Protein AF-A0A2S6SLI7-F1 (afdb_monomer_lite)

Secondary structure (DSSP, 8-state):
-HHHHHHHHHHHHHHHHHHHHHHHHHHHHHHHHHHHHHHHHHHHHHHHHHHHHHHHHHHT-HHHHHHHHHHHTS----S-------TTT-HHHHHHHHHHT--

pLDDT: mean 76.34, std 22.61, range [32.34, 98.25]

Structure (mmCIF, N/CA/C/O backbone):
data_AF-A0A2S6SLI7-F1
#
_entry.id   AF-A0A2S6SLI7-F1
#
loop_
_atom_site.group_PDB
_atom_site.id
_atom_site.type_symbol
_atom_site.label_atom_id
_atom_site.label_alt_id
_atom_site.label_comp_id
_atom_site.label_asym_id
_atom_site.label_entity_id
_atom_site.label_seq_id
_atom_site.pdbx_PDB_ins_code
_atom_site.Cartn_x
_atom_site.Cartn_y
_atom_site.Cartn_z
_atom_site.occupancy
_atom_site.B_iso_or_equiv
_atom_site.auth_seq_id
_atom_site.auth_comp_id
_atom_site.auth_asym_id
_atom_site.auth_atom_id
_atom_site.pdbx_PDB_model_num
ATOM 1 N N . MET A 1 1 ? -33.179 0.115 45.501 1.00 64.12 1 MET A N 1
ATOM 2 C CA . MET A 1 1 ? -31.733 0.267 45.179 1.00 64.12 1 MET A CA 1
ATOM 3 C C . MET A 1 1 ? -31.201 -0.693 44.102 1.00 64.12 1 MET A C 1
ATOM 5 O O . MET A 1 1 ? -30.276 -0.307 43.400 1.00 64.12 1 MET A O 1
ATOM 9 N N . LYS A 1 2 ? -31.739 -1.916 43.936 1.00 70.56 2 LYS A N 1
ATOM 10 C CA . LYS A 1 2 ? -31.233 -2.915 42.963 1.00 70.56 2 LYS A CA 1
ATOM 11 C C . LYS A 1 2 ? -31.269 -2.422 41.502 1.00 70.56 2 LYS A C 1
ATOM 13 O O . LYS A 1 2 ? -30.266 -2.512 40.805 1.00 70.56 2 LYS A O 1
ATOM 18 N N . PHE A 1 3 ? -32.377 -1.801 41.092 1.00 81.44 3 PHE A N 1
ATOM 19 C CA . PHE A 1 3 ? -32.551 -1.232 39.748 1.00 81.44 3 PHE A CA 1
ATOM 20 C C . PHE A 1 3 ? -31.644 -0.025 39.462 1.00 81.44 3 PHE A C 1
ATOM 22 O O . PHE A 1 3 ? -31.159 0.125 38.346 1.00 81.44 3 PHE A O 1
ATOM 29 N N . LEU A 1 4 ? -31.334 0.786 40.482 1.00 88.12 4 LEU A N 1
ATOM 30 C CA . LEU A 1 4 ? -30.422 1.927 40.350 1.00 88.12 4 LEU A CA 1
ATOM 31 C C . LEU A 1 4 ? -28.996 1.465 40.002 1.00 88.12 4 LEU A C 1
ATOM 33 O O . LEU A 1 4 ? -28.369 2.013 39.104 1.00 88.12 4 LEU A O 1
ATOM 37 N N . LYS A 1 5 ? -28.506 0.406 40.666 1.00 87.88 5 LYS A N 1
ATOM 38 C CA . LYS A 1 5 ? -27.179 -0.177 40.391 1.00 87.88 5 LYS A CA 1
ATOM 39 C C . LYS A 1 5 ? -27.071 -0.706 38.959 1.00 87.88 5 LYS A C 1
ATOM 41 O O . LYS A 1 5 ? -26.061 -0.485 38.301 1.00 87.88 5 LYS A O 1
ATOM 46 N N . ILE A 1 6 ? -28.125 -1.363 38.478 1.00 92.44 6 ILE A N 1
ATOM 47 C CA . ILE A 1 6 ? -28.207 -1.886 37.108 1.00 92.44 6 ILE A CA 1
ATOM 48 C C . ILE A 1 6 ? -28.205 -0.739 36.089 1.00 92.44 6 ILE A C 1
ATOM 50 O O . ILE A 1 6 ? -27.474 -0.798 35.106 1.00 92.44 6 ILE A O 1
ATOM 54 N N . SER A 1 7 ? -28.959 0.334 36.346 1.00 90.69 7 SER A N 1
ATOM 55 C CA . SER A 1 7 ? -28.981 1.513 35.473 1.00 90.69 7 SER A CA 1
ATOM 56 C C . SER A 1 7 ? -27.622 2.218 35.395 1.00 90.69 7 SER A C 1
ATOM 58 O O . SER A 1 7 ? -27.196 2.597 34.306 1.00 90.69 7 SER A O 1
ATOM 60 N N . ILE A 1 8 ? -26.919 2.356 36.523 1.00 92.81 8 ILE A N 1
ATOM 61 C CA . ILE A 1 8 ? -25.570 2.939 36.557 1.00 92.81 8 ILE A CA 1
ATOM 62 C C . ILE A 1 8 ? -24.598 2.070 35.752 1.00 92.81 8 ILE A C 1
ATOM 64 O O . ILE A 1 8 ? -23.851 2.591 34.929 1.00 92.81 8 ILE A O 1
ATOM 68 N N . PHE A 1 9 ? -24.648 0.748 35.938 1.00 94.06 9 PHE A N 1
ATOM 69 C CA . PHE A 1 9 ? -23.816 -0.189 35.185 1.00 94.06 9 PHE A CA 1
ATOM 70 C C . PHE A 1 9 ? -24.048 -0.087 33.669 1.00 94.06 9 PHE A C 1
ATOM 72 O O . PHE A 1 9 ? -23.087 0.038 32.914 1.00 94.06 9 PHE A O 1
ATOM 79 N N . LEU A 1 10 ? -25.309 -0.074 33.224 1.00 95.00 10 LEU A N 1
ATOM 80 C CA . LEU A 1 10 ? -25.656 0.057 31.804 1.00 95.00 10 LEU A CA 1
ATOM 81 C C . LEU A 1 10 ? -25.160 1.377 31.199 1.00 95.00 10 LEU A C 1
ATOM 83 O O . LEU A 1 10 ? -24.686 1.388 30.066 1.00 95.00 10 LEU A O 1
ATOM 87 N N . ASN A 1 11 ? -25.212 2.479 31.952 1.00 93.81 11 ASN A N 1
ATOM 88 C CA . ASN A 1 11 ? -24.671 3.760 31.497 1.00 93.81 11 ASN A CA 1
ATOM 89 C C . ASN A 1 11 ? -23.150 3.722 31.329 1.00 93.81 11 ASN A C 1
ATOM 91 O O . ASN A 1 11 ? -22.642 4.165 30.301 1.00 93.81 11 ASN A O 1
ATOM 95 N N . VAL A 1 12 ? -22.421 3.158 32.297 1.00 95.56 12 VAL A N 1
ATOM 96 C CA . VAL A 1 12 ? -20.961 2.999 32.187 1.00 95.56 12 VAL A CA 1
ATOM 97 C C . VAL A 1 12 ? -20.606 2.119 30.988 1.00 95.56 12 VAL A C 1
ATOM 99 O O . VAL A 1 12 ? -19.707 2.452 30.221 1.00 95.56 12 VAL A O 1
ATOM 102 N N . PHE A 1 13 ? -21.351 1.034 30.780 1.00 95.81 13 PHE A N 1
ATOM 103 C CA . PHE A 1 13 ? -21.152 0.145 29.641 1.00 95.81 13 PHE A CA 1
ATOM 104 C C . PHE A 1 13 ? -21.397 0.849 28.296 1.00 95.81 13 PHE A C 1
ATOM 106 O O . PHE A 1 13 ? -20.576 0.737 27.388 1.00 95.81 13 PHE A O 1
ATOM 113 N N . ASN A 1 14 ? -22.462 1.650 28.187 1.00 95.38 14 ASN A N 1
ATOM 114 C CA . ASN A 1 14 ? -22.722 2.472 27.001 1.00 95.38 14 ASN A CA 1
ATOM 115 C C . ASN A 1 14 ? -21.598 3.477 26.731 1.00 95.38 14 ASN A C 1
ATOM 117 O O . ASN A 1 14 ? -21.202 3.656 25.581 1.00 95.38 14 ASN A O 1
ATOM 121 N N . PHE A 1 15 ? -21.051 4.102 27.774 1.00 96.19 15 PHE A N 1
ATOM 122 C CA . PHE A 1 15 ? -19.906 4.999 27.630 1.00 96.19 15 PHE A CA 1
ATOM 123 C C . PHE A 1 15 ? -18.678 4.276 27.072 1.00 96.19 15 PHE A C 1
ATOM 125 O O . PHE A 1 15 ? -18.035 4.785 26.155 1.00 96.19 15 PHE A O 1
ATOM 132 N N . ILE A 1 16 ? -18.377 3.077 27.575 1.00 97.00 16 ILE A N 1
ATOM 133 C CA . ILE A 1 16 ? -17.264 2.261 27.072 1.00 97.00 16 ILE A CA 1
ATOM 134 C C . ILE A 1 16 ? -17.468 1.932 25.590 1.00 97.00 16 ILE A C 1
ATOM 136 O O . ILE A 1 16 ? -16.542 2.096 24.798 1.00 97.00 16 ILE A O 1
ATOM 140 N N . ILE A 1 17 ? -18.679 1.523 25.200 1.00 97.31 17 ILE A N 1
ATOM 141 C CA . ILE A 1 17 ? -19.005 1.231 23.798 1.00 97.31 17 ILE A CA 1
ATOM 142 C C . ILE A 1 17 ? -18.829 2.474 22.926 1.00 97.31 17 ILE A C 1
ATOM 144 O O . ILE A 1 17 ? -18.198 2.390 21.874 1.00 97.31 17 ILE A O 1
ATOM 148 N N . PHE A 1 18 ? -19.344 3.626 23.355 1.00 97.19 18 PHE A N 1
ATOM 149 C CA . PHE A 1 18 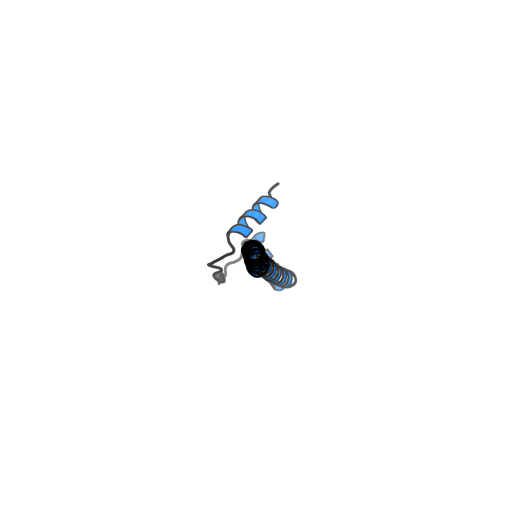? -19.214 4.873 22.604 1.00 97.19 18 PHE A CA 1
ATOM 150 C C . PHE A 1 18 ? -17.743 5.235 22.359 1.00 97.19 18 PHE A C 1
ATOM 152 O O . PHE A 1 18 ? -17.350 5.501 21.223 1.00 97.19 18 PHE A O 1
ATOM 159 N N . PHE A 1 19 ? -16.910 5.172 23.402 1.00 96.81 19 PHE A N 1
ATOM 160 C CA . PHE A 1 19 ? -15.475 5.422 23.276 1.00 96.81 19 PHE A CA 1
ATOM 161 C C . PHE A 1 19 ? -14.779 4.398 22.378 1.00 96.81 19 PHE A C 1
ATOM 163 O O . PHE A 1 19 ? -13.923 4.780 21.579 1.00 96.81 19 PHE A O 1
ATOM 170 N N . ALA A 1 20 ? -15.156 3.121 22.463 1.00 97.56 20 ALA A N 1
ATOM 171 C CA . ALA A 1 20 ? -14.610 2.083 21.599 1.00 97.56 20 ALA A CA 1
ATOM 172 C C . ALA A 1 20 ? -14.945 2.348 20.123 1.00 97.56 20 ALA A C 1
ATOM 174 O O . ALA A 1 20 ? -14.048 2.336 19.283 1.00 97.56 20 ALA A O 1
ATOM 175 N N . ILE A 1 21 ? -16.208 2.657 19.806 1.00 97.88 21 ILE A N 1
ATOM 176 C CA . ILE A 1 21 ? -16.639 2.987 18.439 1.00 97.88 21 ILE A CA 1
ATOM 177 C C . ILE A 1 21 ? -15.882 4.213 17.924 1.00 97.88 21 ILE A C 1
ATOM 179 O O . ILE A 1 21 ? -15.344 4.176 16.819 1.00 97.88 21 ILE A O 1
ATOM 183 N N . PHE A 1 22 ? -15.787 5.274 18.727 1.00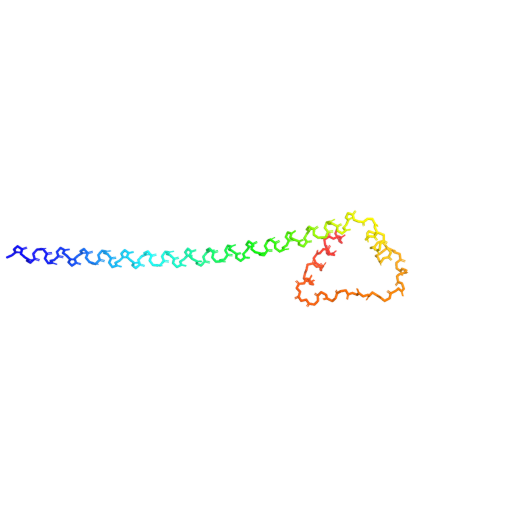 97.12 22 PHE A N 1
ATOM 184 C CA . PHE A 1 22 ? -15.056 6.483 18.352 1.00 97.12 22 PHE A CA 1
ATOM 185 C C . PHE A 1 22 ? -13.570 6.201 18.082 1.00 97.12 22 PHE A C 1
ATOM 187 O O . PHE A 1 22 ? -13.004 6.678 17.097 1.00 97.12 22 PHE A O 1
ATOM 194 N N . PHE A 1 23 ? -12.933 5.385 18.923 1.00 97.44 23 PHE A N 1
ATOM 195 C CA . PHE A 1 23 ? -11.542 4.984 18.738 1.00 97.44 23 PHE A CA 1
ATOM 196 C C . PHE A 1 23 ? -11.342 4.188 17.440 1.00 97.44 23 PHE A C 1
ATOM 198 O O . PHE A 1 23 ? -10.454 4.512 16.648 1.00 97.44 23 PHE A O 1
ATOM 205 N N . PHE A 1 24 ? -12.188 3.185 17.188 1.00 97.81 24 PHE A N 1
ATOM 206 C CA . PHE A 1 24 ? -12.093 2.364 15.981 1.00 97.81 24 PHE A CA 1
ATOM 207 C C . PHE A 1 24 ? -12.417 3.139 14.705 1.00 97.81 24 PHE A C 1
ATOM 209 O O . PHE A 1 24 ? -11.762 2.906 13.692 1.00 97.81 24 PHE A O 1
ATOM 216 N N . ALA A 1 25 ? -13.354 4.089 14.747 1.00 97.69 25 ALA A N 1
ATOM 217 C CA . ALA A 1 25 ? -13.638 4.968 13.617 1.00 97.69 25 ALA A CA 1
ATOM 218 C C . ALA A 1 25 ? -12.388 5.765 13.205 1.00 97.69 25 ALA A C 1
ATOM 220 O O . ALA A 1 25 ? -11.989 5.737 12.042 1.00 97.69 25 ALA A O 1
ATOM 221 N N . ASN A 1 26 ? -11.702 6.379 14.175 1.00 97.06 26 ASN A N 1
ATOM 222 C CA . ASN A 1 26 ? -10.471 7.131 13.919 1.00 97.06 26 ASN A CA 1
ATOM 223 C C . ASN A 1 26 ? -9.334 6.244 13.389 1.00 97.06 26 ASN A C 1
ATOM 225 O O . ASN A 1 26 ? -8.564 6.663 12.522 1.00 97.06 26 ASN A O 1
ATOM 229 N N . LEU A 1 27 ? -9.197 5.022 13.912 1.00 97.81 27 LEU A N 1
ATOM 230 C CA . LEU A 1 27 ? -8.199 4.067 13.428 1.00 97.81 27 LEU A CA 1
ATOM 231 C C . LEU A 1 27 ? -8.503 3.638 11.985 1.00 97.81 27 LEU A C 1
ATOM 233 O O . LEU A 1 27 ? -7.609 3.619 11.141 1.00 97.81 27 LEU A O 1
ATOM 237 N N . SER A 1 28 ? -9.771 3.330 11.705 1.00 97.75 28 SER A N 1
ATOM 238 C CA . SER A 1 28 ? -10.239 2.915 10.385 1.00 97.75 28 SER A CA 1
ATOM 239 C C . SER A 1 28 ? -9.989 3.999 9.338 1.00 97.75 28 SER A C 1
ATOM 241 O O . SER A 1 28 ? -9.465 3.691 8.269 1.00 97.75 28 SER A O 1
ATOM 243 N N . GLU A 1 29 ? -10.247 5.268 9.665 1.00 97.69 29 GLU A N 1
ATOM 244 C CA . GLU A 1 29 ? -9.982 6.389 8.759 1.00 97.69 29 GLU A CA 1
ATOM 245 C C . GLU A 1 29 ? -8.488 6.516 8.410 1.00 97.69 29 GLU A C 1
ATOM 247 O O . GLU A 1 29 ? -8.128 6.725 7.248 1.00 97.69 29 GLU A O 1
ATOM 252 N N . LYS A 1 30 ? -7.596 6.350 9.397 1.00 97.81 30 LYS A N 1
ATOM 253 C CA . LYS A 1 30 ? -6.141 6.377 9.166 1.00 97.81 30 LYS A CA 1
ATOM 254 C C . LYS A 1 30 ? -5.698 5.243 8.244 1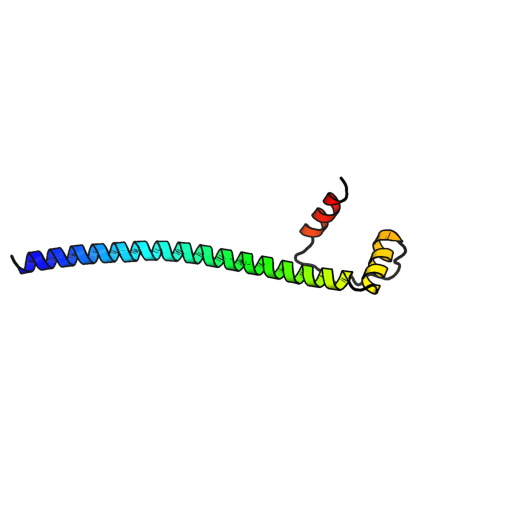.00 97.81 30 LYS A C 1
ATOM 256 O O . LYS A 1 30 ? -4.997 5.502 7.268 1.00 97.81 30 LYS A O 1
ATOM 261 N N . ILE A 1 31 ? -6.159 4.021 8.514 1.00 97.94 31 ILE A N 1
ATOM 262 C CA . ILE A 1 31 ? -5.857 2.842 7.690 1.00 97.94 31 ILE A CA 1
ATOM 263 C C . ILE A 1 31 ? -6.379 3.036 6.262 1.00 97.94 31 ILE A C 1
ATOM 265 O O . ILE A 1 31 ? -5.682 2.731 5.298 1.00 97.94 31 ILE A O 1
ATOM 269 N N . GLN A 1 32 ? -7.586 3.582 6.100 1.00 97.94 32 GLN A N 1
ATOM 270 C CA . GLN A 1 32 ? -8.165 3.837 4.783 1.00 97.94 32 GLN A CA 1
ATOM 271 C C . GLN A 1 32 ? -7.334 4.846 3.979 1.00 97.94 32 GLN A C 1
ATOM 273 O O . GLN A 1 32 ? -7.069 4.623 2.797 1.00 97.94 32 GLN A O 1
ATOM 278 N N . LYS A 1 33 ? -6.890 5.938 4.612 1.00 98.06 33 LYS A N 1
ATOM 279 C CA . LYS A 1 33 ? -6.016 6.935 3.977 1.00 98.06 33 LYS A CA 1
ATOM 280 C C . LYS A 1 33 ? -4.685 6.326 3.536 1.00 98.06 33 LYS A C 1
ATOM 282 O O . LYS A 1 33 ? -4.244 6.582 2.416 1.00 98.06 33 LYS A O 1
ATOM 287 N N . GLU A 1 34 ? -4.072 5.508 4.385 1.00 98.25 34 GLU A N 1
ATOM 288 C CA . GLU A 1 34 ? -2.806 4.842 4.077 1.00 98.25 34 GLU A CA 1
ATOM 289 C C . GLU A 1 34 ? -2.954 3.824 2.938 1.00 98.25 34 GLU A C 1
ATOM 291 O O . GLU A 1 34 ? -2.187 3.870 1.979 1.00 98.25 34 GLU A O 1
ATOM 296 N N . ASN A 1 35 ? -4.002 2.996 2.957 1.00 98.00 35 ASN A N 1
ATOM 297 C CA . ASN A 1 35 ? -4.304 2.063 1.867 1.00 98.00 35 ASN A CA 1
ATOM 298 C C . ASN A 1 35 ? -4.531 2.776 0.531 1.00 98.00 35 ASN A C 1
ATOM 300 O O . ASN A 1 35 ? -4.022 2.339 -0.500 1.00 98.00 35 ASN A O 1
ATOM 304 N N . ASN A 1 36 ? -5.266 3.891 0.533 1.00 98.25 36 ASN A N 1
ATOM 305 C CA . ASN A 1 36 ? -5.479 4.677 -0.680 1.00 98.25 36 ASN A CA 1
AT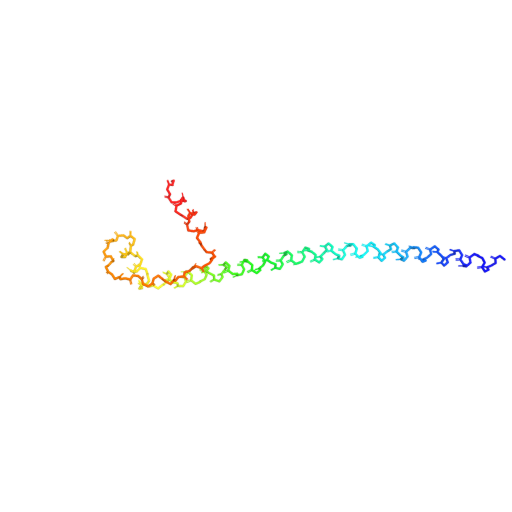OM 306 C C . ASN A 1 36 ? -4.158 5.218 -1.236 1.00 98.25 36 ASN A C 1
ATOM 308 O O . ASN A 1 36 ? -3.933 5.153 -2.442 1.00 98.25 36 ASN A O 1
ATOM 312 N N . ARG A 1 37 ? -3.263 5.700 -0.366 1.00 97.94 37 ARG A N 1
ATOM 313 C CA . ARG A 1 37 ? -1.926 6.144 -0.769 1.00 97.94 37 ARG A CA 1
ATOM 314 C C . ARG A 1 37 ? -1.103 4.997 -1.357 1.00 97.94 37 ARG A C 1
ATOM 316 O O . ARG A 1 37 ? -0.569 5.150 -2.449 1.00 97.94 37 ARG A O 1
ATOM 323 N N . ILE A 1 38 ? -1.052 3.848 -0.683 1.00 98.25 38 ILE A N 1
ATOM 324 C CA . ILE A 1 38 ? -0.330 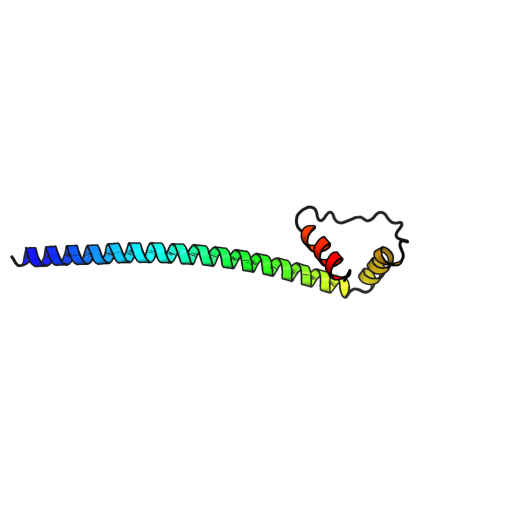2.661 -1.165 1.00 98.25 38 ILE A CA 1
ATOM 325 C C . ILE A 1 38 ? -0.854 2.226 -2.539 1.00 98.25 38 ILE A C 1
ATOM 327 O O . ILE A 1 38 ? -0.066 1.916 -3.427 1.00 98.25 38 ILE A O 1
ATOM 331 N N . ASN A 1 39 ? -2.171 2.250 -2.751 1.00 98.12 39 ASN A N 1
ATOM 332 C CA . ASN A 1 39 ? -2.766 1.918 -4.045 1.00 98.12 39 ASN A CA 1
ATOM 333 C C . ASN A 1 39 ? -2.344 2.892 -5.155 1.00 98.12 39 ASN A C 1
ATOM 335 O O . ASN A 1 39 ? -2.078 2.461 -6.277 1.00 98.12 39 ASN A O 1
ATOM 339 N N . LEU A 1 40 ? -2.256 4.193 -4.861 1.00 97.50 40 LEU A N 1
ATOM 340 C CA . LEU A 1 40 ? -1.746 5.178 -5.818 1.00 97.50 40 LEU A CA 1
ATOM 341 C C . LEU A 1 40 ? -0.269 4.924 -6.147 1.00 97.50 40 LEU A C 1
ATOM 343 O O . LEU A 1 40 ? 0.097 4.912 -7.323 1.00 97.50 40 LEU A O 1
ATOM 347 N N . ASP A 1 41 ? 0.551 4.651 -5.132 1.00 97.94 41 ASP A N 1
ATOM 348 C CA . ASP A 1 41 ? 1.975 4.351 -5.302 1.00 97.94 41 ASP A CA 1
ATOM 349 C C . ASP A 1 41 ? 2.180 3.069 -6.135 1.00 97.94 41 ASP A C 1
ATOM 351 O O . ASP A 1 41 ? 2.989 3.048 -7.066 1.00 97.94 41 ASP A O 1
ATOM 355 N N . LEU A 1 42 ? 1.392 2.018 -5.879 1.00 97.44 42 LEU A N 1
ATOM 356 C CA . LEU A 1 42 ? 1.403 0.778 -6.662 1.00 97.44 42 LEU A CA 1
ATOM 357 C C . LEU A 1 42 ? 1.008 1.007 -8.122 1.00 97.44 42 LEU A C 1
ATOM 359 O O . LEU A 1 42 ? 1.662 0.481 -9.024 1.00 97.44 42 LEU A O 1
ATOM 363 N N . ASN A 1 43 ? -0.033 1.801 -8.371 1.00 96.00 43 ASN A N 1
ATOM 364 C CA . ASN A 1 43 ? -0.460 2.124 -9.731 1.00 96.00 43 ASN A CA 1
ATOM 365 C C . ASN A 1 43 ? 0.622 2.903 -10.489 1.00 96.00 43 ASN A C 1
ATOM 367 O O . ASN A 1 43 ? 0.909 2.589 -11.646 1.00 96.00 43 ASN A O 1
ATOM 371 N N . SER A 1 44 ? 1.269 3.864 -9.826 1.00 95.94 44 SER A N 1
ATOM 372 C CA . SER A 1 44 ? 2.396 4.612 -10.389 1.00 95.94 44 SER A CA 1
ATOM 373 C C . SER A 1 44 ? 3.565 3.690 -10.753 1.00 95.94 44 SER A C 1
ATOM 375 O O . SER A 1 44 ? 4.031 3.685 -11.896 1.00 95.94 44 SER A O 1
ATOM 377 N N . LEU A 1 45 ? 3.982 2.820 -9.827 1.00 95.88 45 LEU A N 1
ATOM 378 C CA . LEU A 1 45 ? 5.048 1.844 -10.068 1.00 95.88 45 LEU A CA 1
ATOM 379 C C . LEU A 1 45 ? 4.710 0.876 -11.207 1.00 95.88 45 LEU A C 1
ATOM 381 O O . LEU A 1 45 ? 5.580 0.547 -12.015 1.00 95.88 45 LEU A O 1
ATOM 385 N N . ASN A 1 46 ? 3.455 0.440 -11.309 1.00 95.38 46 ASN A N 1
ATOM 386 C CA . ASN A 1 46 ? 3.014 -0.443 -12.383 1.00 95.38 46 ASN A CA 1
ATOM 387 C C . ASN A 1 46 ? 3.076 0.247 -13.757 1.00 95.38 46 ASN A C 1
ATOM 389 O O . ASN A 1 46 ? 3.525 -0.354 -14.736 1.00 95.38 46 ASN A O 1
ATOM 393 N N . ASN A 1 47 ? 2.699 1.527 -13.831 1.00 91.94 47 ASN A N 1
ATOM 394 C CA . ASN A 1 47 ? 2.833 2.322 -15.052 1.00 91.94 47 ASN A CA 1
ATOM 395 C C . ASN A 1 47 ? 4.303 2.470 -15.466 1.00 91.94 47 ASN A C 1
ATOM 397 O O . ASN A 1 47 ? 4.635 2.226 -16.628 1.00 91.94 47 ASN A O 1
ATOM 401 N N . ILE A 1 48 ? 5.192 2.774 -14.514 1.00 93.38 48 ILE A N 1
ATOM 402 C CA . ILE A 1 48 ? 6.641 2.844 -14.758 1.00 93.38 48 ILE A CA 1
ATOM 403 C C . ILE A 1 48 ? 7.170 1.497 -15.268 1.00 93.38 48 ILE A C 1
ATOM 405 O O . ILE A 1 48 ? 7.882 1.445 -16.268 1.00 93.38 48 ILE A O 1
ATOM 409 N N . LEU A 1 49 ? 6.784 0.382 -14.642 1.00 93.62 49 LEU A N 1
ATOM 410 C CA . LEU A 1 49 ? 7.174 -0.958 -15.089 1.00 93.62 49 LEU A CA 1
ATOM 411 C C . LEU A 1 49 ? 6.698 -1.266 -16.511 1.00 93.62 49 LEU A C 1
ATOM 413 O O . LEU A 1 49 ? 7.435 -1.880 -17.285 1.00 93.62 49 LEU A O 1
ATOM 417 N N . LYS A 1 50 ? 5.480 -0.854 -16.871 1.00 90.69 50 LYS A N 1
ATOM 418 C CA . LYS A 1 50 ? 4.942 -1.031 -18.223 1.00 90.69 50 LYS A CA 1
ATOM 419 C C . LYS A 1 50 ? 5.747 -0.233 -19.250 1.00 90.69 50 LYS A C 1
ATOM 421 O O . LYS A 1 50 ? 6.094 -0.791 -20.289 1.00 90.69 50 LYS A O 1
ATOM 426 N N . LEU A 1 51 ? 6.077 1.023 -18.947 1.00 89.31 51 LEU A N 1
ATOM 427 C CA . LEU A 1 51 ? 6.933 1.855 -19.797 1.00 89.31 51 LEU A CA 1
ATOM 428 C C . LEU A 1 51 ? 8.321 1.235 -19.964 1.00 89.31 51 LEU A C 1
ATOM 430 O O . LEU A 1 51 ? 8.762 1.042 -21.092 1.00 89.31 51 LEU A O 1
ATOM 434 N N . ASN A 1 52 ? 8.954 0.809 -18.871 1.00 88.69 52 ASN A N 1
ATOM 435 C CA . ASN A 1 52 ? 10.274 0.178 -18.917 1.00 88.69 52 ASN A CA 1
ATOM 436 C C . ASN A 1 52 ? 10.268 -1.119 -19.738 1.00 88.69 52 ASN A C 1
ATOM 438 O O . ASN A 1 52 ? 11.216 -1.398 -20.467 1.00 88.69 52 ASN A O 1
ATOM 442 N N . LYS A 1 53 ? 9.196 -1.920 -19.658 1.00 88.88 53 LYS A N 1
ATOM 443 C CA . LYS A 1 53 ? 9.036 -3.117 -20.500 1.00 88.88 53 LYS A CA 1
ATOM 444 C C . LYS A 1 53 ? 8.923 -2.764 -21.982 1.00 88.88 53 LYS A C 1
ATOM 446 O O . LYS A 1 53 ? 9.525 -3.448 -22.807 1.00 88.88 53 LYS A O 1
ATOM 451 N N . LEU A 1 54 ? 8.166 -1.718 -22.318 1.00 85.75 54 LEU A N 1
ATOM 452 C CA . LEU A 1 54 ? 8.051 -1.234 -23.695 1.00 85.75 54 LEU A CA 1
ATOM 453 C C . LEU A 1 54 ? 9.397 -0.723 -24.208 1.00 85.75 54 LEU A C 1
ATOM 455 O O . LEU A 1 54 ? 9.831 -1.139 -25.279 1.00 85.75 54 LEU A O 1
ATOM 459 N N . GLU A 1 55 ? 10.085 0.104 -23.426 1.00 82.31 55 GLU A N 1
ATOM 460 C CA . GLU A 1 55 ? 11.412 0.611 -23.764 1.00 82.31 55 GLU A CA 1
ATOM 461 C C . GLU A 1 55 ? 12.410 -0.535 -23.974 1.00 82.31 55 GLU A C 1
ATOM 463 O O . GLU A 1 55 ? 13.076 -0.592 -25.007 1.00 82.31 55 GLU A O 1
ATOM 468 N N . LEU A 1 56 ? 12.454 -1.505 -23.057 1.00 86.00 56 LEU A N 1
ATOM 469 C CA . LEU A 1 56 ? 13.293 -2.691 -23.203 1.00 86.00 56 LEU A CA 1
ATOM 470 C C . LEU A 1 56 ? 12.967 -3.454 -24.492 1.00 86.00 56 LEU A C 1
ATOM 472 O O . LEU A 1 56 ? 13.873 -3.824 -25.234 1.00 86.00 56 LEU A O 1
ATOM 476 N N . SER A 1 57 ? 11.683 -3.667 -24.791 1.00 80.56 57 SER A N 1
ATOM 477 C CA . SER A 1 57 ? 11.272 -4.359 -26.017 1.00 80.56 57 SER A CA 1
ATOM 478 C C . SER A 1 57 ? 11.681 -3.607 -27.288 1.00 80.56 57 SER A C 1
ATOM 480 O O . SER A 1 57 ? 12.058 -4.236 -28.277 1.00 80.56 57 SER A O 1
ATOM 482 N N . ALA A 1 58 ? 11.672 -2.271 -27.253 1.00 79.44 58 ALA A N 1
ATOM 483 C CA . ALA A 1 58 ? 12.145 -1.440 -28.349 1.00 79.44 58 ALA A CA 1
ATOM 484 C C . ALA A 1 58 ? 13.667 -1.565 -28.514 1.00 79.44 58 ALA A C 1
ATOM 486 O O . ALA A 1 58 ? 14.135 -1.806 -29.624 1.00 79.44 58 ALA A O 1
ATOM 487 N N . HIS A 1 59 ? 14.437 -1.499 -27.423 1.00 77.56 59 HIS A N 1
ATOM 488 C CA . HIS A 1 59 ? 15.897 -1.676 -27.451 1.00 77.56 59 HIS A CA 1
ATOM 489 C C . HIS A 1 59 ? 16.333 -3.077 -27.883 1.00 77.56 59 HIS A C 1
ATOM 491 O O . HIS A 1 59 ? 17.408 -3.229 -28.449 1.00 77.56 59 HIS A O 1
ATOM 497 N N . LEU A 1 60 ? 15.506 -4.103 -27.679 1.00 81.25 60 LEU A N 1
ATOM 498 C CA . LEU A 1 60 ? 15.766 -5.444 -28.210 1.00 81.25 60 LEU A CA 1
ATOM 499 C C . LEU A 1 60 ? 15.532 -5.552 -29.727 1.00 81.25 60 LEU A C 1
ATOM 501 O O . LEU A 1 60 ? 15.938 -6.545 -30.327 1.00 81.25 60 LEU A O 1
ATOM 505 N N . ASN A 1 61 ? 14.905 -4.560 -30.369 1.00 82.06 61 ASN A N 1
ATOM 506 C CA . ASN A 1 61 ? 14.679 -4.549 -31.811 1.00 82.06 61 ASN A CA 1
ATOM 507 C C . ASN A 1 61 ? 15.873 -3.907 -32.554 1.00 82.06 61 ASN A C 1
ATOM 509 O O . ASN A 1 61 ? 16.073 -2.690 -32.470 1.00 82.06 61 ASN A O 1
ATOM 513 N N . PRO A 1 62 ? 16.623 -4.666 -33.378 1.00 80.38 62 PRO A N 1
ATOM 514 C CA . PRO A 1 62 ? 17.784 -4.139 -34.097 1.00 80.38 62 PRO A CA 1
ATOM 515 C C . PRO A 1 62 ? 17.456 -2.979 -35.049 1.00 80.38 62 PRO A C 1
ATOM 517 O O . PRO A 1 62 ? 18.300 -2.116 -35.283 1.00 80.38 62 PRO A O 1
ATOM 520 N N . ASN A 1 63 ? 16.237 -2.927 -35.601 1.00 79.25 63 ASN A N 1
ATOM 521 C CA . ASN A 1 63 ? 15.817 -1.838 -36.489 1.00 79.25 63 ASN A CA 1
ATOM 522 C C . ASN A 1 63 ? 15.602 -0.528 -35.723 1.00 79.25 63 ASN A C 1
ATOM 524 O O . ASN A 1 63 ? 15.938 0.542 -36.232 1.00 79.25 63 ASN A O 1
ATOM 528 N N . TYR A 1 64 ? 15.076 -0.612 -34.499 1.00 76.56 64 TYR A N 1
ATOM 529 C CA . TYR A 1 64 ? 14.941 0.538 -33.609 1.00 76.56 64 TYR A CA 1
ATOM 530 C C . TYR A 1 64 ? 16.317 1.065 -33.187 1.00 76.56 64 TYR A C 1
ATOM 532 O O . TYR A 1 64 ? 16.566 2.262 -33.308 1.00 76.56 64 TYR A O 1
ATOM 540 N N . LEU A 1 65 ? 17.244 0.174 -32.818 1.00 75.62 65 LEU A N 1
ATOM 541 C CA . LEU A 1 65 ? 18.626 0.540 -32.489 1.00 75.62 65 LEU A CA 1
ATOM 542 C C . LEU A 1 65 ? 19.350 1.223 -33.659 1.00 75.62 65 LEU A C 1
ATOM 544 O O . LEU A 1 65 ? 19.942 2.281 -33.469 1.00 75.62 65 LEU A O 1
ATOM 548 N N . LYS A 1 66 ? 19.238 0.688 -34.884 1.00 78.12 66 LYS A N 1
ATOM 549 C CA . LYS A 1 66 ? 19.796 1.321 -36.096 1.00 78.12 66 LYS A CA 1
ATOM 550 C C . LYS A 1 66 ? 19.187 2.696 -36.372 1.00 78.12 66 LYS A C 1
ATOM 552 O O . LYS A 1 66 ? 19.863 3.584 -36.887 1.00 78.12 66 LYS A O 1
ATOM 557 N N . LYS A 1 67 ? 17.899 2.889 -36.067 1.00 75.31 67 LYS A N 1
ATOM 558 C CA . LYS A 1 67 ? 17.239 4.194 -36.193 1.00 75.31 67 LYS A CA 1
ATOM 559 C C . LYS A 1 67 ? 17.760 5.175 -35.139 1.00 75.31 67 LYS A C 1
ATOM 561 O O . LYS A 1 67 ? 18.064 6.309 -35.493 1.00 75.31 67 LYS A O 1
ATOM 566 N N . LEU A 1 68 ? 17.930 4.731 -33.892 1.00 72.44 68 LEU A N 1
ATOM 567 C CA . LEU A 1 68 ? 18.545 5.530 -32.830 1.00 72.44 68 LEU A CA 1
ATOM 568 C C . LEU A 1 68 ? 19.980 5.934 -33.172 1.00 72.44 68 LEU A C 1
ATOM 570 O O . LEU A 1 68 ? 20.321 7.102 -33.050 1.00 72.44 68 LEU A O 1
ATOM 574 N N . GLU A 1 69 ? 20.801 4.997 -33.641 1.00 75.56 69 GLU A N 1
ATOM 575 C CA . GLU A 1 69 ? 22.171 5.254 -34.095 1.00 75.56 69 GLU A CA 1
ATOM 576 C C . GLU A 1 69 ? 22.199 6.335 -35.184 1.00 75.56 69 GLU A C 1
ATOM 578 O O . GLU A 1 69 ? 22.954 7.301 -35.095 1.00 75.56 69 GLU A O 1
ATOM 583 N N . LYS A 1 70 ? 21.307 6.247 -36.178 1.00 74.12 70 LYS A N 1
ATOM 584 C CA . LYS A 1 70 ? 21.210 7.269 -37.229 1.00 74.12 70 LYS A CA 1
ATOM 585 C C . LYS A 1 70 ? 20.817 8.653 -36.699 1.00 74.12 70 LYS A C 1
ATOM 587 O O . LYS A 1 70 ? 21.327 9.645 -37.213 1.00 74.12 70 LYS A O 1
ATOM 592 N N . ILE A 1 71 ? 19.924 8.718 -35.709 1.00 70.81 71 ILE A N 1
ATOM 593 C CA . ILE A 1 71 ? 19.452 9.976 -35.107 1.00 70.81 71 ILE A CA 1
ATOM 594 C C . ILE A 1 71 ? 20.524 10.591 -34.196 1.00 70.81 71 ILE A C 1
ATOM 596 O O . ILE A 1 71 ? 20.809 11.777 -34.314 1.00 70.81 71 ILE A O 1
ATOM 600 N N . TYR A 1 72 ? 21.124 9.801 -33.302 1.00 68.38 72 TYR A N 1
ATOM 601 C CA . TYR A 1 72 ? 22.012 10.304 -32.248 1.00 68.38 72 TYR A CA 1
ATOM 602 C C . TYR A 1 72 ? 23.491 10.363 -32.637 1.00 68.38 72 TYR A C 1
ATOM 604 O O . TYR A 1 72 ? 24.211 11.194 -32.091 1.00 68.38 72 TYR A O 1
ATOM 612 N N . LEU A 1 73 ? 23.964 9.478 -33.520 1.00 71.81 73 LEU A N 1
ATOM 613 C CA . LEU A 1 73 ? 25.393 9.354 -33.836 1.00 71.81 73 LEU A CA 1
ATOM 614 C C . LEU A 1 73 ? 25.736 9.894 -35.222 1.00 71.81 73 LEU A C 1
ATOM 616 O O . LEU A 1 73 ? 26.772 10.533 -35.379 1.00 71.81 73 LEU A O 1
ATOM 620 N N . ASN A 1 74 ? 24.865 9.689 -36.212 1.00 62.31 74 ASN A N 1
ATOM 621 C CA . ASN A 1 74 ? 25.212 10.026 -37.595 1.00 62.31 74 ASN A CA 1
ATOM 622 C C . ASN A 1 74 ? 24.693 11.393 -38.060 1.00 62.31 74 ASN A C 1
ATOM 624 O O . ASN A 1 74 ? 25.137 11.865 -39.099 1.00 62.31 74 ASN A O 1
ATOM 628 N N . ASN A 1 75 ? 23.789 12.050 -37.321 1.00 57.09 75 ASN A N 1
ATOM 629 C CA . ASN A 1 75 ? 23.221 13.368 -37.659 1.00 57.09 75 ASN A CA 1
ATOM 630 C C . ASN A 1 75 ? 22.666 13.477 -39.107 1.00 57.09 75 ASN A C 1
ATOM 632 O O . ASN A 1 75 ? 22.505 14.568 -39.646 1.00 57.09 75 ASN A O 1
ATOM 636 N N . THR A 1 76 ? 22.383 12.339 -39.754 1.00 54.03 76 THR A N 1
ATOM 637 C CA . THR A 1 76 ? 22.009 12.225 -41.176 1.00 54.03 76 THR A CA 1
ATOM 638 C C . THR A 1 76 ? 20.514 11.958 -41.374 1.00 54.03 76 THR A C 1
ATOM 640 O O . THR A 1 76 ? 20.113 11.435 -42.413 1.00 54.03 76 THR A O 1
ATOM 643 N N . TYR A 1 77 ? 19.671 12.221 -40.373 1.00 53.97 77 TYR A N 1
ATOM 644 C CA . TYR A 1 77 ? 18.243 11.905 -40.458 1.00 53.97 77 TYR A CA 1
ATOM 645 C C . TYR A 1 77 ? 17.481 13.042 -41.162 1.00 53.97 77 TYR A C 1
ATOM 647 O O . TYR A 1 77 ? 17.229 14.084 -40.568 1.00 53.97 77 TYR A O 1
ATOM 655 N N . THR A 1 78 ? 17.138 12.854 -42.440 1.00 53.47 78 THR A N 1
ATOM 656 C CA . THR A 1 78 ? 16.468 13.851 -43.304 1.00 53.47 78 THR A CA 1
ATOM 657 C C . THR A 1 78 ? 14.962 13.631 -43.487 1.00 53.47 78 THR A C 1
ATOM 659 O O . THR A 1 78 ? 14.306 14.435 -44.144 1.00 53.47 78 THR A O 1
ATOM 662 N N . GLU A 1 79 ? 14.380 12.580 -42.905 1.00 54.84 79 GLU A N 1
ATOM 663 C CA . GLU A 1 79 ? 12.927 12.370 -42.933 1.00 54.84 79 GLU A CA 1
ATOM 664 C C . GLU A 1 79 ? 12.240 13.113 -41.783 1.00 54.84 79 GLU A C 1
ATOM 666 O O . GLU A 1 79 ? 12.693 13.049 -40.637 1.00 54.84 79 GLU A O 1
ATOM 671 N N . SER A 1 80 ? 11.116 13.776 -42.083 1.00 52.00 80 SER A N 1
ATOM 672 C CA . SER A 1 80 ? 10.238 14.397 -41.089 1.00 52.00 80 SER A CA 1
ATOM 673 C C . SER A 1 80 ? 9.856 13.358 -40.038 1.00 52.00 80 SER A C 1
ATOM 675 O O . SER A 1 80 ? 9.093 12.426 -40.310 1.00 52.00 80 SER A O 1
ATOM 677 N N . LEU A 1 81 ? 10.417 13.493 -38.838 1.00 52.03 81 LEU A N 1
ATOM 678 C CA . LEU A 1 81 ? 10.026 12.683 -37.699 1.00 52.03 81 LEU A CA 1
ATOM 679 C C . LEU A 1 81 ? 8.531 12.919 -37.468 1.00 52.03 81 LEU A C 1
ATOM 681 O O . LEU A 1 81 ? 8.137 13.984 -37.002 1.00 52.03 81 LEU A O 1
ATOM 685 N N . ASN A 1 82 ? 7.700 11.914 -37.743 1.00 44.69 82 ASN A N 1
ATOM 686 C CA . ASN A 1 82 ? 6.425 11.787 -37.047 1.00 44.69 82 ASN A CA 1
ATOM 687 C C . ASN A 1 82 ? 6.772 11.445 -35.598 1.00 44.69 82 ASN A C 1
ATOM 689 O O . ASN A 1 82 ? 6.788 10.281 -35.195 1.00 44.69 82 ASN A O 1
ATOM 693 N N . ILE A 1 83 ? 7.173 12.477 -34.855 1.00 45.25 83 ILE A N 1
ATOM 694 C CA . ILE A 1 83 ? 7.287 12.444 -33.409 1.00 45.25 83 ILE A CA 1
ATOM 695 C C . ILE A 1 83 ? 5.872 12.114 -32.958 1.00 45.25 83 ILE A C 1
ATOM 697 O O . ILE A 1 83 ? 4.954 12.907 -33.155 1.00 45.25 83 ILE A O 1
ATOM 701 N N . VAL A 1 84 ? 5.671 10.896 -32.458 1.00 42.72 84 VAL A N 1
ATOM 702 C CA . VAL A 1 84 ? 4.445 10.577 -31.735 1.00 42.72 84 VAL A CA 1
ATOM 703 C C . VAL A 1 84 ? 4.396 11.577 -30.597 1.00 42.72 84 VAL A C 1
ATOM 705 O O . VAL A 1 84 ? 5.291 11.590 -29.751 1.00 42.72 84 VAL A O 1
ATOM 708 N N . ASP A 1 85 ? 3.415 12.466 -30.661 1.00 38.81 85 ASP A N 1
ATOM 709 C CA . ASP A 1 85 ? 3.274 13.557 -29.722 1.00 38.81 85 ASP A CA 1
ATOM 710 C C . ASP A 1 85 ? 2.964 12.974 -28.337 1.00 38.81 85 ASP A C 1
ATOM 712 O O . ASP A 1 85 ? 1.830 12.623 -28.020 1.00 38.81 85 ASP A O 1
ATOM 716 N N . LEU A 1 86 ? 4.010 12.794 -27.526 1.00 42.12 86 LEU A N 1
ATOM 717 C CA . LEU A 1 86 ? 3.951 12.344 -26.132 1.00 42.12 86 LEU A CA 1
ATOM 718 C C . LEU A 1 86 ? 3.617 13.520 -25.201 1.00 42.12 86 LEU A C 1
ATOM 720 O O . LEU A 1 86 ? 4.081 13.573 -24.059 1.00 42.12 86 LEU A O 1
ATOM 724 N N . ASN A 1 87 ? 2.816 14.469 -25.686 1.00 35.31 87 ASN A N 1
ATOM 725 C CA . ASN A 1 87 ? 2.219 15.534 -24.900 1.00 35.31 87 ASN A CA 1
ATOM 726 C C . ASN A 1 87 ? 1.249 14.927 -23.876 1.00 35.31 87 ASN A C 1
ATOM 728 O O . ASN A 1 87 ? 0.039 14.931 -24.081 1.00 35.31 87 ASN A O 1
ATOM 732 N N . ASN A 1 88 ? 1.783 14.384 -22.773 1.00 41.66 88 ASN A N 1
ATOM 733 C CA . ASN A 1 88 ? 1.369 14.904 -21.472 1.00 41.66 88 ASN A CA 1
ATOM 734 C C . ASN A 1 88 ? 2.187 14.515 -20.230 1.00 41.66 88 ASN A C 1
ATOM 736 O O . ASN A 1 88 ? 1.967 15.176 -19.225 1.00 41.66 88 ASN A O 1
ATOM 740 N N . GLU A 1 89 ? 3.102 13.531 -20.201 1.00 41.59 89 GLU A N 1
ATOM 741 C CA . GLU A 1 89 ? 3.617 13.096 -18.870 1.00 41.59 89 GLU A CA 1
ATOM 742 C C . GLU A 1 89 ? 5.115 12.764 -18.719 1.00 41.59 89 GLU A C 1
ATOM 744 O O . GLU A 1 89 ? 5.554 12.508 -17.599 1.00 41.59 89 GLU A O 1
ATOM 749 N N . SER A 1 90 ? 5.960 12.807 -19.755 1.00 43.66 90 SER A N 1
ATOM 750 C CA . SER A 1 90 ? 7.300 12.184 -19.648 1.00 43.66 90 SER A CA 1
ATOM 751 C C . SER A 1 90 ? 8.524 13.090 -19.830 1.00 43.66 90 SER A C 1
ATOM 753 O O . SER A 1 90 ? 9.643 12.578 -19.860 1.00 43.66 90 SER A O 1
ATOM 755 N N . PHE A 1 91 ? 8.382 14.417 -19.916 1.00 42.84 91 PHE A N 1
ATOM 756 C CA . PHE A 1 91 ? 9.548 15.289 -20.154 1.00 42.84 91 PHE A CA 1
ATOM 757 C C . PHE A 1 91 ? 10.505 15.411 -18.954 1.00 42.84 91 PHE A C 1
ATOM 759 O O . PHE A 1 91 ? 11.699 15.624 -19.153 1.00 42.84 91 PHE A O 1
ATOM 766 N N . PHE A 1 92 ? 10.040 15.184 -17.721 1.00 42.38 92 PHE A N 1
ATOM 767 C CA . PHE A 1 92 ? 10.886 15.315 -16.525 1.00 42.38 92 PHE A CA 1
ATOM 768 C C . PHE A 1 92 ? 11.938 14.194 -16.385 1.00 42.38 92 PHE A C 1
ATOM 770 O O . PHE A 1 92 ? 12.980 14.380 -15.758 1.00 42.38 92 PHE A O 1
ATOM 777 N N . TYR A 1 93 ? 11.700 13.021 -16.981 1.00 42.97 93 TYR A N 1
ATOM 778 C CA . TYR A 1 93 ? 12.613 11.878 -16.856 1.00 42.97 93 TYR A CA 1
ATOM 779 C C . TYR A 1 93 ? 13.788 11.940 -17.837 1.00 42.97 93 TYR A C 1
ATOM 781 O O . TYR A 1 93 ? 14.886 11.499 -17.497 1.00 42.97 93 TYR A O 1
ATOM 789 N N . ILE A 1 94 ? 13.595 12.540 -19.016 1.00 42.50 94 ILE A N 1
ATOM 790 C CA . ILE A 1 94 ? 14.631 12.618 -20.057 1.00 42.50 94 ILE A CA 1
ATOM 791 C C . ILE A 1 94 ? 15.795 13.514 -19.603 1.00 42.50 94 ILE A C 1
ATOM 793 O O . ILE A 1 94 ? 16.959 13.149 -19.770 1.00 42.50 94 ILE A O 1
ATOM 797 N N . GLU A 1 95 ? 15.506 14.642 -18.947 1.00 35.72 95 GLU A N 1
ATOM 798 C CA . GLU A 1 95 ? 16.534 15.587 -18.484 1.00 35.72 95 GLU A CA 1
ATOM 799 C C . GLU A 1 95 ? 17.489 14.961 -17.445 1.00 35.72 95 GLU A C 1
ATOM 801 O O . GLU A 1 95 ? 18.694 15.233 -17.429 1.00 35.72 95 GLU A O 1
ATOM 806 N N . LYS A 1 96 ? 16.981 14.041 -16.613 1.00 37.97 96 LYS A N 1
ATOM 807 C CA . LYS A 1 96 ? 17.771 13.372 -15.570 1.00 37.97 96 LYS A CA 1
ATOM 808 C C . LYS A 1 96 ? 18.736 12.322 -16.134 1.00 37.97 96 LYS A C 1
ATOM 810 O O . LYS A 1 96 ? 19.825 12.149 -15.588 1.00 37.97 96 LYS A O 1
ATOM 815 N N . VAL A 1 97 ? 18.369 11.656 -17.231 1.00 39.38 97 VAL A N 1
ATOM 816 C CA . VAL A 1 97 ? 19.219 10.648 -17.893 1.00 39.38 97 VAL A CA 1
ATOM 817 C C . VAL A 1 97 ? 20.419 11.303 -18.584 1.00 39.38 97 VAL A C 1
ATOM 819 O O . VAL A 1 97 ? 21.521 10.759 -18.542 1.00 39.38 97 VAL A O 1
ATOM 822 N N . ILE A 1 98 ? 20.248 12.504 -19.148 1.00 38.25 98 ILE A N 1
ATOM 823 C CA . ILE A 1 98 ? 21.335 13.231 -19.823 1.00 38.25 98 ILE A CA 1
ATOM 824 C C . ILE A 1 98 ? 22.408 13.684 -18.818 1.00 38.25 98 ILE A C 1
ATOM 826 O O . ILE A 1 98 ? 23.597 13.510 -19.079 1.00 38.25 98 ILE A O 1
ATOM 830 N N . ARG A 1 99 ? 22.014 14.179 -17.635 1.00 32.34 99 ARG A N 1
ATOM 831 C CA . ARG A 1 99 ? 22.964 14.622 -16.593 1.00 32.34 99 ARG A CA 1
ATOM 832 C C . ARG A 1 99 ? 23.804 13.500 -15.981 1.00 32.34 99 ARG A C 1
ATOM 834 O O . ARG A 1 99 ? 24.915 13.762 -15.536 1.00 32.34 99 ARG A O 1
ATOM 841 N N . ALA A 1 100 ? 23.298 12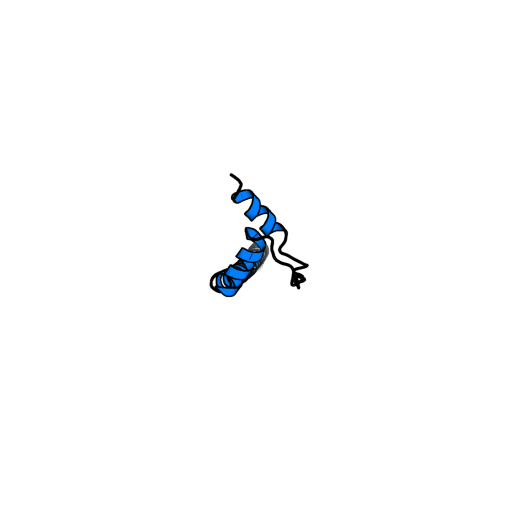.267 -15.943 1.00 39.38 100 ALA A N 1
ATOM 842 C CA . ALA A 1 100 ? 24.029 11.140 -15.360 1.00 39.38 100 ALA A CA 1
ATOM 843 C C . ALA A 1 100 ? 25.202 10.658 -16.234 1.00 39.38 100 ALA A C 1
ATOM 845 O O . ALA A 1 100 ? 26.102 10.000 -15.726 1.00 39.38 100 ALA A O 1
ATOM 846 N N . LYS A 1 101 ? 25.207 10.986 -17.535 1.00 35.84 101 LYS A N 1
ATOM 847 C CA . LYS A 1 101 ? 26.261 10.583 -18.481 1.00 35.84 101 LYS A CA 1
ATOM 848 C C . LYS A 1 101 ? 27.407 11.600 -18.588 1.00 35.84 101 LYS A C 1
ATOM 850 O O . LYS A 1 101 ? 28.434 11.290 -19.179 1.00 35.84 101 LYS A O 1
ATOM 855 N N . THR A 1 102 ? 27.237 12.807 -18.050 1.00 37.81 102 THR A N 1
ATOM 856 C CA . THR A 1 102 ? 28.206 13.912 -18.172 1.00 37.81 102 THR A CA 1
ATOM 857 C C . THR A 1 102 ? 29.177 14.057 -16.994 1.00 37.81 102 THR A C 1
ATOM 859 O O . THR A 1 102 ? 29.846 15.083 -16.924 1.00 37.81 102 THR A O 1
ATOM 862 N N . ASN A 1 103 ? 29.283 13.064 -16.104 1.00 35.59 103 ASN A N 1
ATOM 863 C CA . ASN A 1 103 ? 30.300 13.031 -15.043 1.00 35.59 103 ASN A CA 1
ATOM 864 C C . ASN A 1 103 ? 31.241 11.840 -15.204 1.00 35.59 103 ASN A C 1
ATOM 866 O O . ASN A 1 103 ? 30.720 10.717 -15.382 1.00 35.59 103 ASN A O 1
#

Sequence (103 aa):
MKFLKISIFLNVFNFIIFFAIFFFANLSEKIQKENNRINLDLNSLNNILKLNKLELSAHLNPNYLKKLEKIYLNNTYTESLNIVDLNNESFFYIEKVIRAKTN

Foldseek 3Di:
DVVVVVVVVVVVVVVVVVVVVVVVVVVVVVVVVVVVVVVVVVVVVVVVVVVVVVVVVLVVDVVSVVVVCCVPPVVPDPDDPPPVPPPDDPPVPVVVVVVVVPD

Radius of gyration: 30.6 Å; chains: 1; bounding box: 63×21×88 Å